Protein AF-A0A930XMQ3-F1 (afdb_monomer)

Radius of gyration: 16.72 Å; Cα contacts (8 Å, |Δi|>4): 74; chains: 1; bounding box: 52×34×35 Å

Foldseek 3Di:
DDPPPPPDCWLLNLLVLLLVLCPDDDDDDPSNVVSVVSNVVCLVPQLVVLCPIPVNVVCVVVVNSVVSVVSSDDPPDPWDFDQDPNGTDTPVRDPPDD

Solvent-accessible surface area (backbone atoms only — not comparable to full-atom values): 6079 Å² total; per-residue (Å²): 134,81,78,79,82,69,8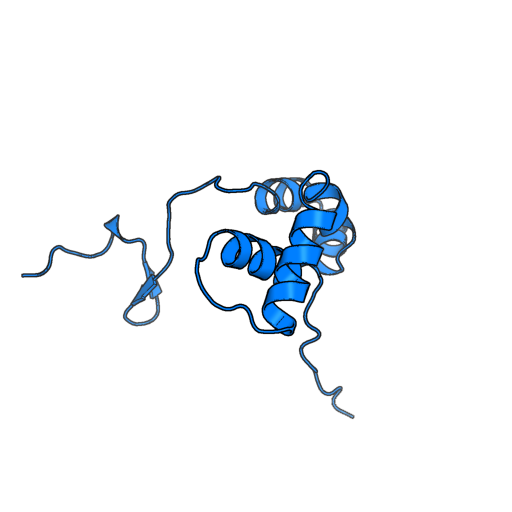4,70,85,47,68,59,59,41,35,53,51,7,56,57,54,66,75,58,86,81,90,72,51,74,68,56,47,52,23,28,53,52,21,64,77,33,60,95,44,34,43,67,52,41,48,68,29,73,67,30,39,52,34,41,77,71,71,42,55,64,55,45,49,57,71,46,51,77,86,80,66,92,79,56,79,40,81,53,98,90,40,77,39,45,71,88,72,54,74,80,87,125

Sequence (98 aa):
MGAAISPSLTLEDWLGAGAILSQLEGRLSPGTQAAVVTFYSYRDRLPSGLRQCSSGKELVERGFATDVELAAQLNASDAVARLIQGAFQSEKDTPPND

Structure (mmCIF, N/CA/C/O backbone):
data_AF-A0A930XMQ3-F1
#
_entry.id   AF-A0A930XMQ3-F1
#
loop_
_atom_site.group_PDB
_atom_site.id
_atom_site.type_symbol
_atom_site.label_atom_id
_atom_site.label_alt_id
_atom_site.label_comp_id
_atom_site.label_asym_id
_atom_site.label_entity_id
_atom_site.label_seq_id
_atom_site.pdbx_PDB_ins_code
_atom_site.Cartn_x
_atom_site.Cartn_y
_atom_site.Cartn_z
_atom_site.occupancy
_atom_site.B_iso_or_equiv
_atom_site.auth_seq_id
_atom_site.auth_comp_id
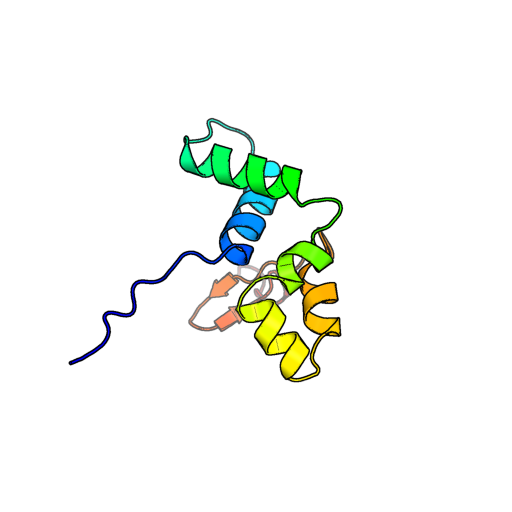_atom_site.auth_asym_id
_atom_site.auth_atom_id
_atom_site.pdbx_PDB_model_num
ATOM 1 N N . MET A 1 1 ? 29.299 -3.785 15.589 1.00 39.31 1 MET A N 1
ATOM 2 C CA . MET A 1 1 ? 28.612 -2.520 15.261 1.00 39.31 1 MET A CA 1
ATOM 3 C C . MET A 1 1 ? 27.267 -2.905 14.664 1.00 39.31 1 MET A C 1
ATOM 5 O O . MET A 1 1 ? 27.229 -3.328 13.519 1.00 39.31 1 MET A O 1
ATOM 9 N N . GLY A 1 2 ? 26.213 -2.961 15.484 1.00 43.75 2 GLY A N 1
ATOM 10 C CA . GLY A 1 2 ? 24.887 -3.376 15.022 1.00 43.75 2 GLY A CA 1
ATOM 11 C C . GLY A 1 2 ? 24.289 -2.253 14.191 1.00 43.75 2 GLY A C 1
ATOM 12 O O . GLY A 1 2 ? 24.147 -1.144 14.700 1.00 43.75 2 GLY A O 1
ATOM 13 N N . ALA A 1 3 ? 24.006 -2.507 12.915 1.00 40.50 3 ALA A N 1
ATOM 14 C CA . ALA A 1 3 ? 23.231 -1.568 12.123 1.00 40.50 3 ALA A CA 1
ATOM 15 C C . ALA A 1 3 ? 21.885 -1.382 12.832 1.00 40.50 3 ALA A C 1
ATOM 17 O O . ALA A 1 3 ? 21.154 -2.351 13.038 1.00 40.50 3 ALA A O 1
ATOM 18 N N . ALA A 1 4 ? 21.592 -0.156 13.263 1.00 42.31 4 ALA A N 1
ATOM 19 C CA . ALA A 1 4 ? 20.252 0.195 13.689 1.00 42.31 4 ALA A CA 1
ATOM 20 C C . ALA A 1 4 ? 19.339 -0.048 12.485 1.00 42.31 4 ALA A C 1
ATOM 22 O O . ALA A 1 4 ? 19.464 0.620 11.458 1.00 42.31 4 ALA A O 1
ATOM 23 N N . ILE A 1 5 ? 18.478 -1.057 12.593 1.00 44.78 5 ILE A N 1
ATOM 24 C CA . ILE A 1 5 ? 17.439 -1.332 11.610 1.00 44.78 5 ILE A CA 1
ATOM 25 C C . ILE A 1 5 ? 16.384 -0.248 11.829 1.00 44.78 5 ILE A C 1
ATOM 27 O O . ILE A 1 5 ? 15.420 -0.437 12.562 1.00 44.78 5 ILE A O 1
ATOM 31 N N . SER A 1 6 ? 16.620 0.943 11.289 1.00 39.72 6 SER A N 1
ATOM 32 C CA . SER A 1 6 ? 15.567 1.945 11.186 1.00 39.72 6 SER A CA 1
ATOM 33 C C . SER A 1 6 ? 14.559 1.398 10.178 1.00 39.72 6 SER A C 1
ATOM 35 O O . SER A 1 6 ? 14.961 1.182 9.030 1.00 39.72 6 SER A O 1
ATOM 37 N N . PRO A 1 7 ? 13.292 1.134 10.553 1.00 41.59 7 PRO A N 1
ATOM 38 C CA . PRO A 1 7 ? 12.281 0.765 9.576 1.00 41.59 7 PRO A CA 1
ATOM 39 C C . PRO A 1 7 ? 12.166 1.934 8.599 1.00 41.59 7 PRO A C 1
ATOM 41 O O . PRO A 1 7 ? 11.664 3.005 8.936 1.00 41.59 7 PRO A O 1
ATOM 44 N N . SER A 1 8 ? 12.731 1.770 7.407 1.00 52.84 8 SER A N 1
ATOM 45 C CA . SER A 1 8 ? 12.477 2.702 6.321 1.00 52.84 8 SER A CA 1
ATOM 46 C C . SER A 1 8 ? 11.093 2.355 5.821 1.00 52.84 8 SER A C 1
ATOM 48 O O . SER A 1 8 ? 10.892 1.244 5.342 1.00 52.84 8 SER A O 1
ATOM 50 N N . LEU A 1 9 ? 10.148 3.281 5.976 1.00 63.31 9 LEU A N 1
ATOM 51 C CA . LEU A 1 9 ? 8.870 3.183 5.286 1.00 63.31 9 LEU A CA 1
ATOM 52 C C . LEU A 1 9 ? 9.156 2.938 3.803 1.00 63.31 9 LEU A C 1
ATOM 54 O O . LEU A 1 9 ? 9.804 3.763 3.149 1.00 63.31 9 LEU A O 1
ATOM 58 N N . THR A 1 10 ? 8.727 1.794 3.289 1.00 85.56 10 THR A N 1
ATOM 59 C CA . THR A 1 10 ? 8.916 1.452 1.885 1.00 85.56 10 THR A CA 1
ATOM 60 C C . THR A 1 10 ? 7.816 2.116 1.057 1.00 85.56 10 THR A C 1
ATOM 62 O O . THR A 1 10 ? 6.732 2.444 1.546 1.00 85.56 10 THR A O 1
ATOM 65 N N . LEU A 1 11 ? 8.098 2.375 -0.223 1.00 89.25 11 LEU A N 1
ATOM 66 C CA . LEU A 1 11 ? 7.121 2.992 -1.126 1.00 89.25 11 LEU A CA 1
ATOM 67 C C . LEU A 1 11 ? 5.822 2.167 -1.197 1.00 89.25 11 LEU A C 1
ATOM 69 O O . LEU A 1 11 ? 4.747 2.748 -1.285 1.00 89.25 11 LEU A O 1
ATOM 73 N N . GLU A 1 12 ? 5.908 0.837 -1.118 1.00 93.38 12 GLU A N 1
ATOM 74 C CA . GLU A 1 12 ? 4.740 -0.055 -1.107 1.00 93.38 12 GLU A CA 1
ATOM 75 C C . GLU A 1 12 ? 3.821 0.182 0.102 1.00 93.38 12 GLU A C 1
ATOM 77 O O . GLU A 1 12 ? 2.614 0.308 -0.090 1.00 93.38 12 GLU A O 1
ATOM 82 N N . ASP A 1 13 ? 4.376 0.340 1.311 1.00 93.00 13 ASP A N 1
ATOM 83 C CA . ASP A 1 13 ? 3.607 0.586 2.532 1.00 93.00 13 ASP A CA 1
ATOM 84 C C . ASP A 1 13 ? 2.893 1.935 2.434 1.00 93.00 13 ASP A C 1
ATOM 86 O O . ASP A 1 13 ? 1.719 2.071 2.785 1.00 93.00 13 ASP A O 1
ATOM 90 N N . TRP A 1 14 ? 3.588 2.942 1.897 1.00 93.94 14 TRP A N 1
ATOM 91 C CA . TRP A 1 14 ? 3.026 4.275 1.696 1.00 93.94 14 TRP A CA 1
ATOM 92 C C . TRP A 1 14 ? 1.907 4.287 0.649 1.00 93.94 14 TRP A C 1
ATOM 94 O O . TRP A 1 14 ? 0.885 4.950 0.843 1.00 93.94 14 TRP A O 1
ATOM 104 N N . LEU A 1 15 ? 2.073 3.535 -0.444 1.00 95.44 15 LEU A N 1
ATOM 105 C CA . LEU A 1 15 ? 1.046 3.357 -1.472 1.00 95.44 15 LEU A CA 1
ATOM 106 C C . LEU A 1 15 ? -0.166 2.594 -0.928 1.00 95.44 15 LEU A C 1
ATOM 108 O O . LEU A 1 15 ? -1.295 3.014 -1.179 1.00 95.44 15 LEU A O 1
ATOM 112 N N . GLY A 1 16 ? 0.054 1.527 -0.156 1.00 95.00 16 GLY A N 1
ATOM 113 C CA . GLY A 1 16 ? -1.006 0.745 0.483 1.00 95.00 16 GLY A CA 1
ATOM 114 C C . GLY A 1 16 ? -1.808 1.574 1.487 1.00 95.00 16 GLY A C 1
ATOM 115 O O . GLY A 1 16 ? -3.039 1.603 1.433 1.00 95.00 16 GLY A O 1
ATOM 116 N N . ALA A 1 17 ? -1.123 2.341 2.337 1.00 95.19 17 ALA A N 1
ATOM 117 C CA . ALA A 1 17 ? -1.768 3.292 3.236 1.00 95.19 17 ALA A CA 1
ATOM 118 C C . ALA A 1 17 ? -2.569 4.349 2.458 1.00 95.19 17 ALA A C 1
ATOM 120 O O . ALA A 1 17 ? -3.725 4.611 2.786 1.00 95.19 17 ALA A O 1
ATOM 121 N N . GLY A 1 18 ? -1.991 4.926 1.400 1.00 96.56 18 GLY A N 1
ATOM 122 C CA . GLY A 1 18 ? -2.670 5.896 0.542 1.00 96.56 18 GLY A CA 1
ATOM 123 C C . GLY A 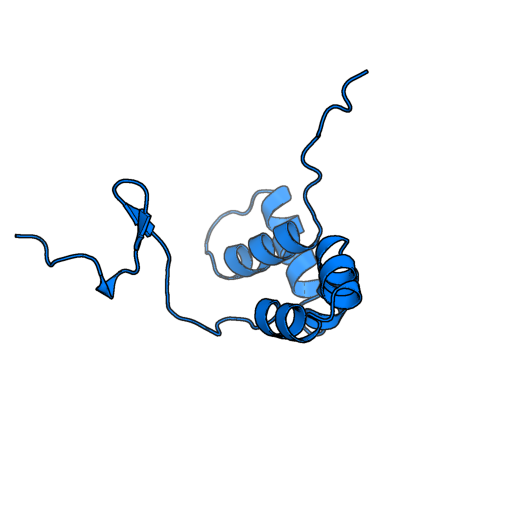1 18 ? -3.927 5.338 -0.130 1.00 96.56 18 GLY A C 1
ATOM 124 O O . GLY A 1 18 ? -4.936 6.040 -0.193 1.00 96.56 18 GLY A O 1
ATOM 125 N N . ALA A 1 19 ? -3.898 4.074 -0.563 1.00 97.25 1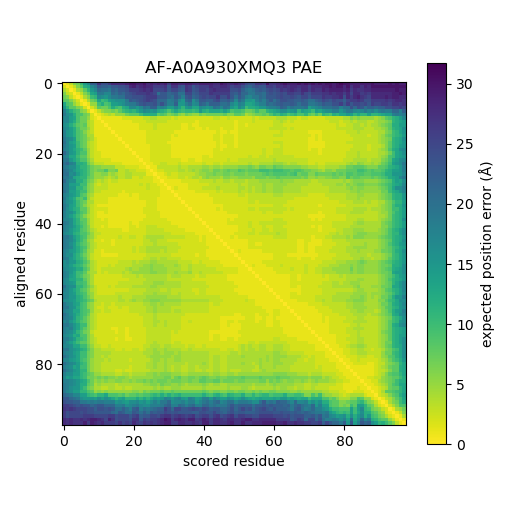9 ALA A N 1
ATOM 126 C CA . ALA A 1 19 ? -5.047 3.391 -1.151 1.00 97.25 19 ALA A CA 1
ATOM 127 C C . ALA A 1 19 ? -6.216 3.299 -0.159 1.00 97.25 19 ALA A C 1
ATOM 129 O O . ALA A 1 19 ? -7.325 3.713 -0.494 1.00 97.25 19 ALA A O 1
ATOM 130 N N . ILE A 1 20 ? -5.958 2.854 1.076 1.00 96.06 20 ILE A N 1
ATOM 131 C CA . ILE A 1 20 ? -6.977 2.760 2.135 1.00 96.06 20 ILE A CA 1
ATOM 132 C C . ILE A 1 20 ? -7.492 4.154 2.508 1.00 96.06 20 ILE A C 1
ATOM 134 O O . ILE A 1 20 ? -8.695 4.401 2.498 1.00 96.06 20 ILE A O 1
ATOM 138 N N . LEU A 1 21 ? -6.582 5.089 2.795 1.00 96.81 21 LEU A N 1
ATOM 139 C CA . LEU A 1 21 ? -6.924 6.444 3.241 1.00 96.81 21 LEU A CA 1
ATOM 140 C C . LEU A 1 21 ? -7.713 7.221 2.177 1.00 96.81 21 LEU A C 1
ATOM 142 O O . LEU A 1 21 ? -8.522 8.071 2.536 1.00 96.81 21 LEU A O 1
ATOM 146 N N . SER A 1 22 ? -7.531 6.913 0.887 1.00 96.31 22 SER A N 1
ATOM 147 C CA . SER A 1 22 ? -8.308 7.514 -0.208 1.00 96.31 22 SER A CA 1
ATOM 148 C C . SER A 1 22 ? -9.805 7.181 -0.172 1.00 96.31 22 SER A C 1
ATOM 150 O O . SER A 1 22 ? -10.584 7.875 -0.822 1.00 96.31 22 SER A O 1
ATOM 152 N N . GLN A 1 23 ? -10.192 6.132 0.562 1.00 95.75 23 GLN A N 1
ATOM 153 C CA . GLN A 1 23 ? -11.576 5.671 0.705 1.00 95.75 23 GLN A CA 1
ATOM 154 C C . GLN A 1 23 ? -12.232 6.140 2.012 1.00 95.75 23 GLN A C 1
ATOM 156 O O . GLN A 1 23 ? -13.418 5.898 2.216 1.00 95.75 23 GLN A O 1
ATOM 161 N N . LEU A 1 24 ? -11.479 6.778 2.914 1.00 94.25 24 LEU A N 1
ATOM 162 C CA . LEU A 1 24 ? -11.990 7.211 4.212 1.00 94.25 24 LEU A CA 1
ATOM 163 C C . LEU A 1 24 ? -12.426 8.677 4.177 1.00 94.25 24 LEU A C 1
ATOM 165 O O . LEU A 1 24 ? -11.758 9.537 3.604 1.00 94.25 24 LEU A O 1
ATOM 169 N N . GLU A 1 25 ? -13.528 8.971 4.859 1.00 91.81 25 GLU A N 1
ATOM 170 C CA . GLU A 1 25 ? -14.013 10.334 5.058 1.00 91.81 25 GLU A CA 1
ATOM 171 C C . GLU A 1 25 ? -13.396 10.968 6.316 1.00 91.81 25 GLU A C 1
ATOM 173 O O . GLU A 1 25 ? -13.105 10.290 7.303 1.00 91.81 25 GLU A O 1
ATOM 178 N N . GLY A 1 26 ? -13.220 12.293 6.305 1.00 92.12 26 GLY A N 1
ATOM 179 C CA . GLY A 1 26 ? -12.775 13.060 7.471 1.00 92.12 26 GLY A CA 1
ATOM 180 C C . GLY A 1 26 ? -11.611 14.010 7.195 1.00 92.12 26 GLY A C 1
ATOM 181 O O . GLY A 1 26 ? -11.258 14.304 6.054 1.00 92.12 26 GLY A O 1
ATOM 182 N N . ARG A 1 27 ? -11.020 14.544 8.271 1.00 92.12 27 ARG A N 1
ATOM 183 C CA . ARG A 1 27 ? -9.860 15.443 8.180 1.00 92.12 27 ARG A CA 1
ATOM 184 C C . ARG A 1 27 ? -8.575 14.634 8.068 1.00 92.12 27 ARG A C 1
ATOM 186 O O . ARG A 1 27 ? -8.241 13.876 8.973 1.00 92.12 27 ARG A O 1
ATOM 193 N N . LEU A 1 28 ? -7.830 14.858 6.991 1.00 91.62 28 LEU A N 1
ATOM 194 C CA . LEU A 1 28 ? -6.532 14.229 6.773 1.00 91.62 28 LEU A CA 1
ATOM 195 C C . LEU A 1 28 ? -5.425 15.065 7.421 1.00 91.62 28 LEU A C 1
ATOM 197 O O . LEU A 1 28 ? -5.356 16.281 7.242 1.00 91.62 28 LEU A O 1
ATOM 201 N N . SER A 1 29 ? -4.536 14.403 8.159 1.00 94.88 29 SER A N 1
ATOM 202 C CA . SER A 1 29 ? -3.262 15.006 8.559 1.00 94.88 29 SER A CA 1
ATOM 203 C C . SER A 1 29 ? -2.359 15.217 7.329 1.00 94.88 29 SER A C 1
ATOM 205 O O . SER A 1 29 ? -2.562 14.549 6.309 1.00 94.88 29 SER A O 1
ATOM 207 N N . PRO A 1 30 ? -1.316 16.063 7.400 1.00 92.75 30 PRO A N 1
ATOM 208 C CA . PRO A 1 30 ? -0.387 16.243 6.281 1.00 92.75 30 PRO A CA 1
ATOM 209 C C . PRO A 1 30 ? 0.244 14.933 5.779 1.00 92.75 30 PRO A C 1
ATOM 211 O O . PRO A 1 30 ? 0.356 14.727 4.573 1.00 92.75 30 PRO A O 1
ATOM 214 N N . GLY A 1 31 ? 0.601 14.015 6.687 1.00 89.88 31 GLY A N 1
ATOM 215 C CA . GLY A 1 31 ? 1.157 12.705 6.322 1.00 89.88 31 GLY A CA 1
ATOM 216 C C . GLY A 1 31 ? 0.146 11.824 5.586 1.00 89.88 31 GLY A C 1
ATOM 217 O O . GLY A 1 31 ? 0.463 11.231 4.559 1.00 89.88 31 GLY A O 1
ATOM 218 N N . THR A 1 32 ? -1.102 11.813 6.057 1.00 93.44 32 THR A N 1
ATOM 219 C CA . THR A 1 32 ? -2.214 11.121 5.395 1.00 93.44 32 THR A CA 1
ATOM 220 C C . THR A 1 32 ? -2.460 11.666 3.989 1.00 93.44 32 THR A C 1
ATOM 222 O O . THR A 1 32 ? -2.596 10.897 3.040 1.00 93.44 32 THR A O 1
ATOM 225 N N . GLN A 1 33 ? -2.478 12.993 3.836 1.00 96.06 33 GLN A N 1
ATOM 226 C CA . GLN A 1 33 ? -2.668 13.634 2.537 1.00 96.06 33 GLN A CA 1
ATOM 227 C C . GLN A 1 33 ? -1.528 13.291 1.569 1.00 96.06 33 GLN A C 1
ATOM 229 O O . GLN A 1 33 ? -1.787 12.995 0.403 1.00 96.06 33 GLN A O 1
ATOM 234 N N . ALA A 1 34 ? -0.282 13.274 2.047 1.00 95.50 34 ALA A N 1
ATOM 235 C CA . ALA A 1 34 ? 0.864 12.865 1.243 1.00 95.50 34 ALA A CA 1
ATOM 236 C C . ALA A 1 34 ? 0.754 11.402 0.775 1.00 95.50 34 ALA A C 1
ATOM 238 O O . ALA A 1 34 ? 1.029 11.126 -0.390 1.00 95.50 34 ALA A O 1
ATOM 239 N N . ALA A 1 35 ? 0.300 10.477 1.626 1.00 95.38 35 ALA A N 1
ATOM 240 C CA . ALA A 1 35 ? 0.046 9.089 1.225 1.00 95.38 35 ALA A CA 1
ATOM 241 C C . ALA A 1 35 ? -1.019 8.989 0.122 1.00 95.38 35 ALA A C 1
ATOM 243 O O . ALA A 1 35 ? -0.791 8.342 -0.900 1.00 95.38 35 ALA A O 1
ATOM 244 N N . VAL A 1 36 ? -2.144 9.694 0.278 1.00 97.62 36 VAL A N 1
ATOM 245 C CA . VAL A 1 36 ? -3.232 9.719 -0.718 1.00 97.62 36 VAL A CA 1
ATOM 246 C C . VAL A 1 36 ? -2.759 10.279 -2.065 1.00 97.62 36 VAL A C 1
ATOM 248 O O . VAL A 1 36 ? -3.022 9.683 -3.109 1.00 97.62 36 VAL A O 1
ATOM 251 N N . VAL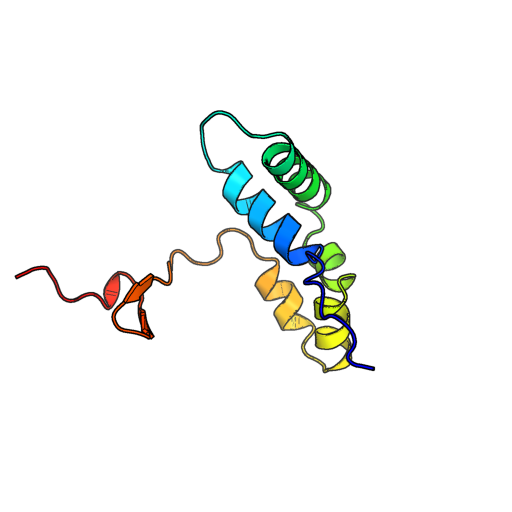 A 1 37 ? -2.027 11.398 -2.064 1.00 97.56 37 VAL A N 1
ATOM 252 C CA . VAL A 1 37 ? -1.491 12.004 -3.298 1.00 97.56 37 VAL A CA 1
ATOM 253 C C . VAL A 1 37 ? -0.487 11.076 -3.983 1.00 97.56 37 VAL A C 1
ATOM 255 O O . VAL A 1 37 ? -0.531 10.916 -5.208 1.00 97.56 37 VAL A O 1
ATOM 258 N N . THR A 1 38 ? 0.395 10.432 -3.214 1.00 96.19 38 THR A N 1
ATOM 259 C CA . THR A 1 38 ? 1.345 9.458 -3.762 1.00 96.19 38 THR A CA 1
ATOM 260 C C . THR A 1 38 ? 0.610 8.271 -4.378 1.00 96.19 38 THR A C 1
ATOM 262 O O . THR A 1 38 ? 0.907 7.918 -5.517 1.00 96.19 38 THR A O 1
ATOM 265 N N . PHE A 1 39 ? -0.397 7.711 -3.700 1.00 97.62 39 PHE A N 1
ATOM 266 C CA . PHE A 1 39 ? -1.231 6.646 -4.260 1.00 97.62 39 PHE A CA 1
ATOM 267 C C . PHE A 1 39 ? -1.878 7.057 -5.588 1.00 97.62 39 PHE A C 1
ATOM 269 O O . PHE A 1 39 ? -1.696 6.367 -6.592 1.00 97.62 39 PHE A O 1
ATOM 276 N N . TYR A 1 40 ? -2.547 8.213 -5.645 1.00 98.06 40 TYR A N 1
ATOM 277 C CA . TYR A 1 40 ? -3.169 8.680 -6.889 1.00 98.06 40 TYR A CA 1
ATOM 278 C C . TYR A 1 40 ? -2.158 8.895 -8.024 1.00 98.06 40 TYR A C 1
ATOM 280 O O . TYR A 1 40 ? -2.469 8.603 -9.174 1.00 98.06 40 TYR A O 1
ATOM 288 N N . SER A 1 41 ? -0.927 9.311 -7.712 1.00 97.44 41 SER A N 1
ATOM 289 C CA . SER A 1 41 ? 0.153 9.487 -8.701 1.00 97.44 41 SER A CA 1
ATOM 290 C C . SER A 1 41 ? 0.700 8.169 -9.277 1.00 97.44 41 SER A C 1
ATOM 292 O O . SER A 1 41 ? 1.432 8.172 -10.278 1.00 97.44 41 SER A O 1
ATOM 294 N N . TYR A 1 42 ? 0.391 7.040 -8.636 1.00 96.94 42 TYR A N 1
ATOM 295 C CA . TYR A 1 42 ? 0.803 5.697 -9.049 1.00 96.94 42 TYR A CA 1
ATOM 296 C C . TYR A 1 42 ? -0.361 4.795 -9.458 1.00 96.94 42 TYR A C 1
ATOM 298 O O . TYR A 1 42 ? -0.089 3.771 -10.073 1.00 96.94 42 TYR A O 1
ATOM 306 N N . ARG A 1 43 ? -1.618 5.159 -9.171 1.00 96.81 43 ARG A N 1
ATOM 307 C CA . ARG A 1 43 ? -2.811 4.308 -9.330 1.00 96.81 43 ARG A CA 1
ATOM 308 C C . ARG A 1 43 ? -2.864 3.557 -10.663 1.00 96.81 43 ARG A C 1
ATOM 310 O O . ARG A 1 43 ? -2.995 2.338 -10.664 1.00 96.81 43 ARG A O 1
ATOM 317 N N . ASP A 1 44 ? -2.680 4.259 -11.777 1.00 96.94 44 ASP A N 1
ATOM 318 C CA . ASP A 1 44 ? -2.792 3.673 -13.125 1.00 96.94 44 ASP A CA 1
ATOM 319 C C . ASP A 1 44 ? -1.564 2.846 -13.543 1.00 96.94 44 ASP A C 1
ATOM 321 O O . ASP A 1 44 ? -1.527 2.242 -14.612 1.00 96.94 44 ASP A O 1
ATOM 325 N N . ARG A 1 45 ? -0.528 2.828 -12.704 1.00 96.06 45 ARG A N 1
ATOM 326 C CA . ARG A 1 45 ? 0.758 2.172 -12.953 1.00 96.06 45 ARG A CA 1
ATOM 327 C C . ARG A 1 45 ? 1.272 1.417 -11.727 1.00 96.06 45 ARG A C 1
ATOM 329 O O . ARG A 1 45 ? 2.481 1.197 -11.617 1.00 96.06 45 ARG A O 1
ATOM 336 N N . LEU A 1 46 ? 0.373 1.014 -10.824 1.00 96.25 46 LEU A N 1
ATOM 337 C CA . LEU A 1 46 ? 0.710 0.369 -9.551 1.00 96.25 46 LEU A CA 1
ATOM 338 C C . LEU A 1 46 ? 1.656 -0.823 -9.717 1.00 96.25 46 LEU A C 1
ATOM 340 O O . LEU A 1 46 ? 2.686 -0.814 -9.041 1.00 96.25 46 LEU A O 1
ATOM 344 N N . PRO A 1 47 ? 1.426 -1.772 -10.650 1.00 95.94 47 PRO A N 1
ATOM 345 C CA . PRO A 1 47 ? 2.348 -2.891 -10.811 1.00 95.94 47 PRO A CA 1
ATOM 346 C C . PRO A 1 47 ? 3.768 -2.436 -11.152 1.00 95.94 47 PRO A C 1
ATOM 348 O O . PRO A 1 47 ? 4.742 -2.884 -10.554 1.00 95.94 47 PRO A O 1
ATOM 351 N N . SER A 1 48 ? 3.902 -1.468 -12.063 1.00 94.69 48 SER A N 1
ATOM 352 C CA . SER A 1 48 ? 5.209 -0.928 -12.453 1.00 94.69 48 SER A CA 1
ATOM 353 C C . SER A 1 48 ? 5.898 -0.146 -11.328 1.00 94.69 48 SER A C 1
ATOM 355 O O . SER A 1 48 ? 7.127 -0.143 -11.254 1.00 94.69 48 SER A O 1
ATOM 357 N N . GLY A 1 49 ? 5.122 0.506 -10.455 1.00 94.06 49 GLY A N 1
ATOM 358 C CA . GLY A 1 49 ? 5.628 1.201 -9.274 1.00 94.06 49 GLY A CA 1
ATOM 359 C C . GLY A 1 49 ? 6.131 0.221 -8.220 1.00 94.06 49 GLY A C 1
ATOM 360 O O . GLY A 1 49 ? 7.264 0.342 -7.761 1.00 94.06 49 GLY A O 1
ATOM 361 N N . LEU A 1 50 ? 5.333 -0.803 -7.908 1.00 95.25 50 LEU A N 1
ATOM 362 C CA . LEU A 1 50 ? 5.697 -1.843 -6.947 1.00 95.25 50 LEU A CA 1
ATOM 363 C C . LEU A 1 50 ?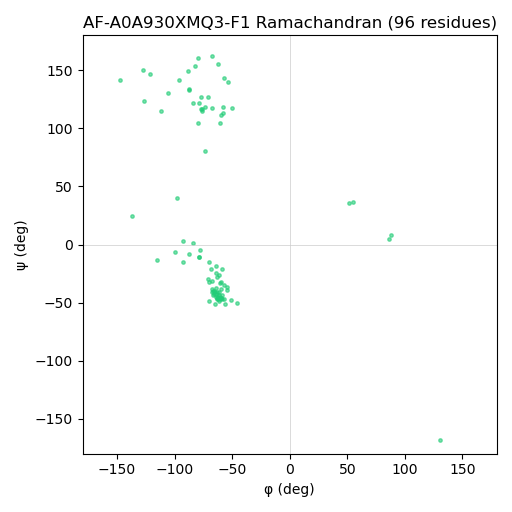 6.901 -2.666 -7.418 1.00 95.25 50 LEU A C 1
ATOM 365 O O . LEU A 1 50 ? 7.791 -2.942 -6.621 1.00 95.25 50 LEU A O 1
ATOM 369 N N . ARG A 1 51 ? 7.021 -2.951 -8.723 1.00 94.94 51 ARG A N 1
ATOM 370 C CA . ARG A 1 51 ? 8.220 -3.584 -9.314 1.00 94.94 51 ARG A CA 1
ATOM 371 C C . ARG A 1 51 ? 9.511 -2.788 -9.096 1.00 94.94 51 ARG A C 1
ATOM 373 O O . ARG A 1 51 ? 10.592 -3.354 -9.218 1.00 94.94 51 ARG A O 1
ATOM 380 N N . GLN A 1 52 ? 9.425 -1.486 -8.816 1.00 92.19 52 GLN A N 1
ATOM 381 C CA . GLN A 1 52 ? 10.592 -0.635 -8.574 1.00 92.19 52 GLN A CA 1
ATOM 382 C C . GLN A 1 52 ? 10.964 -0.522 -7.088 1.00 92.19 52 GLN A C 1
ATOM 384 O O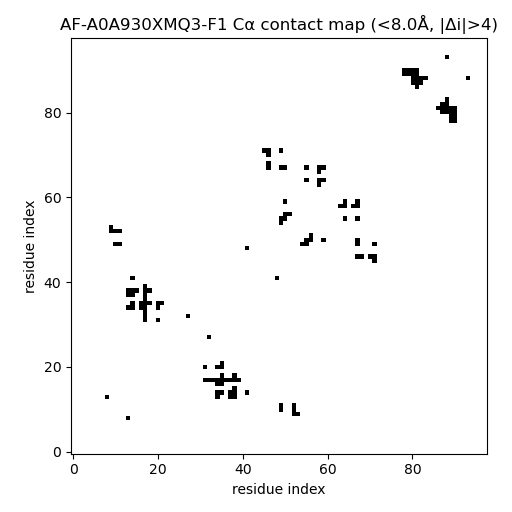 . GLN A 1 52 ? 12.093 -0.110 -6.792 1.00 92.19 52 GLN A O 1
ATOM 389 N N . CYS A 1 53 ? 10.067 -0.919 -6.178 1.00 91.56 53 CYS A N 1
ATOM 390 C CA . CYS A 1 53 ? 10.351 -1.063 -4.750 1.00 91.56 53 CYS A CA 1
ATOM 391 C C . CYS A 1 53 ? 11.430 -2.130 -4.512 1.00 91.56 53 CYS A C 1
ATOM 393 O O . CYS A 1 53 ? 11.606 -3.042 -5.318 1.00 91.56 53 CYS A O 1
ATOM 395 N N . SER A 1 54 ? 12.152 -2.033 -3.393 1.00 89.75 54 SER A N 1
ATOM 396 C CA . SER A 1 54 ? 13.180 -3.016 -3.014 1.00 89.75 54 SER A CA 1
ATOM 397 C C . SER A 1 54 ? 12.619 -4.438 -2.920 1.00 89.75 54 SER A C 1
ATOM 399 O O . SER A 1 54 ? 13.182 -5.356 -3.503 1.00 89.75 54 SER A O 1
ATOM 401 N N . SER A 1 55 ? 11.475 -4.593 -2.259 1.00 88.00 55 SER A N 1
ATOM 402 C CA . SER A 1 55 ? 10.691 -5.830 -2.141 1.00 88.00 55 SER A CA 1
ATOM 403 C C . SER A 1 55 ? 10.222 -6.378 -3.494 1.00 88.00 55 SER A C 1
ATOM 405 O O . SER A 1 55 ? 10.375 -7.562 -3.779 1.00 88.00 55 SER A O 1
ATOM 407 N N . GLY A 1 56 ? 9.689 -5.516 -4.365 1.00 92.50 56 GLY A N 1
ATOM 408 C CA . GLY A 1 56 ? 9.236 -5.907 -5.697 1.00 92.50 56 GLY A CA 1
ATOM 409 C C . GLY A 1 56 ? 10.385 -6.366 -6.590 1.00 92.50 56 GLY A C 1
ATOM 410 O O . GLY A 1 56 ? 10.241 -7.360 -7.299 1.00 92.50 56 GLY A O 1
ATOM 411 N N . LYS A 1 57 ? 11.543 -5.697 -6.521 1.00 94.44 57 LYS A N 1
ATOM 412 C CA . LYS A 1 57 ? 12.767 -6.140 -7.206 1.00 94.44 57 LYS A CA 1
ATOM 413 C C . LYS A 1 57 ? 13.228 -7.499 -6.690 1.00 94.44 57 LYS A C 1
ATOM 415 O O . LYS A 1 57 ? 13.467 -8.382 -7.506 1.00 94.44 57 LYS A O 1
ATOM 420 N N . GLU A 1 58 ? 13.264 -7.690 -5.370 1.00 93.75 58 GLU A N 1
ATOM 421 C CA . GLU A 1 58 ? 13.635 -8.971 -4.757 1.00 93.75 58 GLU A CA 1
ATOM 422 C C . GLU A 1 58 ? 12.704 -10.109 -5.212 1.00 93.75 58 GLU A C 1
ATOM 424 O O . GLU A 1 58 ? 13.172 -11.170 -5.625 1.00 93.75 58 GLU A O 1
ATOM 429 N N . LEU A 1 59 ? 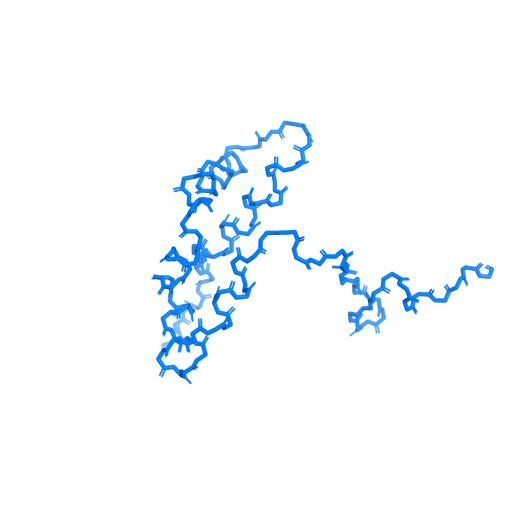11.382 -9.892 -5.199 1.00 94.19 59 LEU A N 1
ATOM 430 C CA . LEU A 1 59 ? 10.413 -10.887 -5.668 1.00 94.19 59 LEU A CA 1
ATOM 431 C C . LEU A 1 59 ? 10.611 -11.222 -7.149 1.00 94.19 59 LEU A C 1
ATOM 433 O O . LEU A 1 59 ? 10.603 -12.397 -7.515 1.00 94.19 59 LEU A O 1
ATOM 437 N N . VAL A 1 60 ? 10.829 -10.215 -8.000 1.00 95.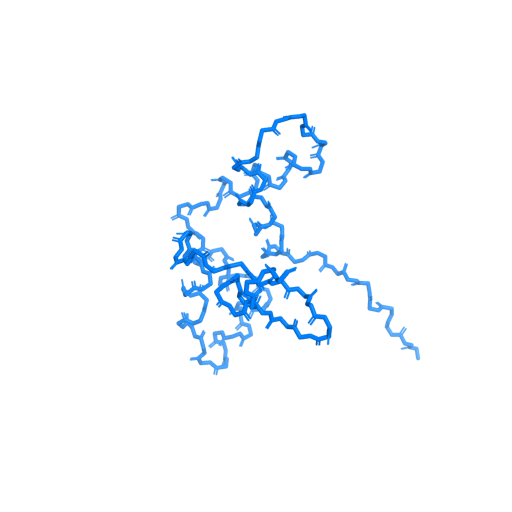56 60 VAL A N 1
ATOM 438 C CA . VAL A 1 60 ? 11.083 -10.424 -9.433 1.00 95.56 60 VAL A CA 1
ATOM 439 C C . VAL A 1 60 ? 12.380 -11.202 -9.660 1.00 95.56 60 VAL A C 1
ATOM 441 O O . VAL A 1 60 ? 12.371 -12.161 -10.431 1.00 95.56 60 VAL A O 1
ATOM 444 N N . GLU A 1 61 ? 13.465 -10.848 -8.969 1.00 96.75 61 GLU A N 1
ATOM 445 C CA . GLU A 1 61 ? 14.749 -11.563 -9.031 1.00 96.75 61 GLU A CA 1
ATOM 446 C C . GLU A 1 61 ? 14.616 -13.027 -8.592 1.00 96.75 61 GLU A C 1
ATOM 448 O O . GLU A 1 61 ? 15.280 -13.909 -9.138 1.00 96.75 61 GLU A O 1
ATOM 453 N N . ARG A 1 62 ? 13.707 -13.305 -7.655 1.00 96.56 62 ARG A N 1
ATOM 454 C CA . ARG A 1 62 ? 13.399 -14.654 -7.164 1.00 96.56 62 ARG A CA 1
ATOM 455 C C . ARG A 1 62 ? 12.386 -15.422 -8.026 1.00 96.56 62 ARG A C 1
ATOM 457 O O . ARG A 1 62 ? 12.059 -16.556 -7.686 1.00 96.56 62 ARG A O 1
ATOM 464 N N . GLY A 1 63 ? 11.903 -14.843 -9.128 1.00 97.38 63 GLY A N 1
ATOM 465 C CA . GLY A 1 63 ? 10.960 -15.484 -10.054 1.00 97.38 63 GLY A CA 1
ATOM 466 C C . GLY A 1 63 ? 9.475 -15.308 -9.706 1.00 97.38 63 GLY A C 1
ATOM 467 O O . GLY A 1 63 ? 8.626 -15.887 -10.377 1.00 97.38 63 GLY A O 1
ATOM 468 N N . PHE A 1 64 ? 9.141 -14.475 -8.717 1.00 96.62 64 PHE A N 1
ATOM 469 C CA . PHE A 1 64 ? 7.777 -14.208 -8.235 1.00 96.62 64 PHE A CA 1
ATOM 470 C C . PHE A 1 64 ? 7.183 -12.921 -8.829 1.00 96.62 64 PHE A C 1
ATOM 472 O O . PHE A 1 64 ? 6.510 -12.136 -8.165 1.00 96.62 64 PHE A O 1
ATOM 479 N N . ALA A 1 65 ? 7.431 -12.671 -10.116 1.00 95.31 65 ALA A N 1
ATOM 480 C CA . ALA A 1 65 ? 6.945 -11.471 -10.799 1.00 95.31 65 ALA A CA 1
ATOM 481 C C . ALA A 1 65 ? 5.409 -11.357 -10.831 1.00 95.31 65 ALA A C 1
ATOM 483 O O . ALA A 1 65 ? 4.894 -10.245 -10.950 1.00 95.31 65 ALA A O 1
ATOM 484 N N . THR A 1 66 ? 4.693 -12.481 -10.761 1.00 96.81 66 THR A N 1
ATOM 485 C CA . THR A 1 66 ? 3.225 -12.552 -10.685 1.00 96.81 66 THR A CA 1
ATOM 486 C C . THR A 1 66 ? 2.683 -12.086 -9.343 1.00 96.81 66 THR A C 1
ATOM 488 O O . THR A 1 66 ? 1.594 -11.525 -9.297 1.00 96.81 66 THR A O 1
ATOM 491 N N . ASP A 1 67 ? 3.445 -12.258 -8.264 1.00 95.50 67 ASP A N 1
ATOM 492 C CA . ASP A 1 67 ? 3.008 -11.892 -6.916 1.00 95.50 67 ASP A CA 1
ATOM 493 C C . ASP A 1 67 ? 2.948 -10.368 -6.774 1.00 95.50 67 ASP A C 1
ATOM 495 O O . ASP A 1 67 ? 2.051 -9.835 -6.128 1.00 95.50 67 ASP A O 1
ATOM 499 N N . VAL A 1 68 ? 3.837 -9.650 -7.470 1.00 95.31 68 VAL A N 1
ATOM 500 C CA . VAL A 1 68 ? 3.800 -8.182 -7.558 1.00 95.31 68 VAL A CA 1
ATOM 501 C C . VAL A 1 68 ? 2.570 -7.696 -8.333 1.00 95.31 68 VAL A C 1
ATOM 503 O O . VAL A 1 68 ? 1.963 -6.698 -7.955 1.00 95.31 68 VAL A O 1
ATOM 506 N N . GLU A 1 69 ? 2.173 -8.403 -9.397 1.00 95.94 69 GLU A N 1
ATOM 507 C CA . GLU A 1 69 ? 0.942 -8.088 -10.140 1.00 95.94 69 GLU A CA 1
ATOM 508 C C . GLU A 1 69 ? -0.303 -8.354 -9.292 1.00 95.94 69 GLU A C 1
ATOM 510 O O . GLU A 1 69 ? -1.229 -7.548 -9.290 1.00 95.94 69 GLU A O 1
ATOM 515 N N . LEU A 1 70 ? -0.312 -9.460 -8.541 1.00 95.62 70 LEU A N 1
ATOM 516 C CA . LEU A 1 70 ? -1.393 -9.800 -7.621 1.00 95.62 70 LEU A CA 1
ATOM 517 C C . LEU A 1 70 ? -1.520 -8.757 -6.501 1.00 95.62 70 LEU A C 1
ATOM 519 O O . LEU A 1 70 ? -2.617 -8.266 -6.249 1.00 95.62 70 LEU A O 1
ATOM 523 N N . ALA A 1 71 ? -0.405 -8.367 -5.878 1.00 94.25 71 ALA A N 1
ATOM 524 C CA . ALA A 1 71 ? -0.373 -7.361 -4.816 1.00 94.25 71 ALA A CA 1
ATOM 525 C C . ALA A 1 71 ? -0.797 -5.958 -5.290 1.00 94.25 71 ALA A C 1
ATOM 527 O O . ALA A 1 71 ? -1.257 -5.147 -4.490 1.00 94.25 71 ALA A O 1
ATOM 528 N N . ALA A 1 72 ? -0.661 -5.663 -6.586 1.00 96.38 72 ALA A N 1
ATOM 529 C CA . ALA A 1 72 ? -1.078 -4.393 -7.172 1.00 96.38 72 ALA A CA 1
ATOM 530 C C . ALA A 1 72 ? -2.594 -4.289 -7.422 1.00 96.38 72 ALA A C 1
ATOM 532 O O . ALA A 1 72 ? -3.075 -3.205 -7.765 1.00 96.38 72 ALA A O 1
ATOM 533 N N . GLN A 1 73 ? -3.349 -5.388 -7.301 1.00 97.31 73 GLN A N 1
ATOM 534 C CA . GLN A 1 73 ? -4.784 -5.379 -7.573 1.00 97.31 73 GLN A CA 1
ATOM 535 C C . GLN A 1 73 ? -5.541 -4.613 -6.486 1.00 97.31 73 GLN A C 1
ATOM 537 O O . GLN A 1 73 ? -5.447 -4.906 -5.296 1.00 97.31 73 GLN A O 1
ATOM 542 N N . LEU A 1 74 ? -6.343 -3.640 -6.910 1.00 96.94 74 LEU A N 1
ATOM 543 C CA . LEU A 1 74 ? -7.206 -2.878 -6.015 1.00 96.94 74 LEU A CA 1
ATOM 544 C C . LEU A 1 74 ? -8.546 -3.590 -5.853 1.00 96.94 74 LEU A C 1
ATOM 546 O O . LEU A 1 74 ? -9.159 -3.971 -6.847 1.00 96.94 74 LEU A O 1
ATOM 550 N N . ASN A 1 75 ? -9.017 -3.705 -4.609 1.00 95.12 75 ASN A N 1
ATOM 551 C CA . ASN A 1 75 ? -10.322 -4.283 -4.269 1.00 95.12 75 ASN A CA 1
ATOM 552 C C . ASN A 1 75 ? -10.535 -5.706 -4.832 1.00 95.12 75 ASN A C 1
ATOM 554 O O . ASN A 1 75 ? -11.634 -6.053 -5.250 1.00 95.12 75 ASN A O 1
ATOM 558 N N . ALA A 1 76 ? -9.482 -6.530 -4.872 1.00 95.69 76 ALA A N 1
ATOM 559 C CA . ALA A 1 76 ? -9.550 -7.903 -5.388 1.00 95.69 76 ALA A CA 1
ATOM 560 C C . ALA A 1 76 ? -10.155 -8.920 -4.399 1.00 95.69 76 ALA A C 1
ATOM 562 O O . ALA A 1 76 ? -10.410 -10.064 -4.768 1.00 95.69 76 ALA A O 1
ATOM 563 N N . SER A 1 77 ? -10.346 -8.525 -3.138 1.00 92.56 77 SER A N 1
ATOM 564 C CA . SER A 1 77 ? -10.864 -9.374 -2.068 1.00 92.56 77 SER A CA 1
ATOM 565 C C . SER A 1 77 ? -11.678 -8.550 -1.076 1.00 92.56 77 SER A C 1
ATOM 567 O O . SER A 1 77 ? -11.268 -7.450 -0.711 1.00 92.56 77 SER A O 1
ATOM 569 N N . ASP A 1 78 ? -12.774 -9.134 -0.594 1.00 91.56 78 ASP A N 1
ATOM 570 C CA . ASP A 1 78 ? -13.595 -8.595 0.498 1.00 91.56 78 ASP A CA 1
ATOM 571 C C . ASP A 1 78 ? -13.162 -9.141 1.876 1.00 91.56 78 ASP A C 1
ATOM 573 O O . ASP A 1 78 ? -13.799 -8.876 2.896 1.00 91.56 78 ASP A O 1
ATOM 577 N N . ALA A 1 79 ? -12.102 -9.958 1.934 1.00 91.38 79 ALA A N 1
ATOM 578 C CA . ALA A 1 79 ? -11.636 -10.560 3.179 1.00 91.38 79 ALA A CA 1
ATOM 579 C C . ALA A 1 79 ? -10.856 -9.552 4.038 1.00 91.38 79 ALA A C 1
ATOM 581 O O . ALA A 1 79 ? -9.849 -8.995 3.604 1.00 91.38 79 ALA A O 1
ATOM 582 N N . VAL A 1 80 ? -11.267 -9.398 5.300 1.00 91.06 80 VAL A N 1
ATOM 583 C CA . VAL A 1 80 ? -10.555 -8.598 6.306 1.00 91.06 80 VAL A CA 1
ATOM 584 C C . VAL A 1 80 ? -9.990 -9.524 7.379 1.00 91.06 80 VAL A C 1
ATOM 586 O O . VAL A 1 80 ? -10.737 -10.165 8.118 1.00 91.06 80 VAL A O 1
ATOM 589 N N . ALA A 1 81 ? -8.662 -9.594 7.471 1.00 91.81 81 ALA A N 1
ATOM 590 C CA . ALA A 1 81 ? -7.974 -10.399 8.474 1.00 91.81 81 ALA A CA 1
ATOM 591 C C . ALA A 1 81 ? -8.030 -9.717 9.850 1.00 91.81 81 ALA A C 1
ATOM 593 O O . ALA A 1 81 ? -7.468 -8.637 10.048 1.00 91.81 81 ALA A O 1
ATOM 594 N N . ARG A 1 82 ? -8.680 -10.360 10.824 1.00 94.19 82 ARG A N 1
ATOM 595 C CA . ARG A 1 82 ? -8.766 -9.881 12.212 1.00 94.19 82 ARG A CA 1
ATOM 596 C C . ARG A 1 82 ? -7.856 -10.711 13.105 1.00 94.19 82 ARG A C 1
ATOM 598 O O . ARG A 1 82 ? -7.930 -11.934 13.087 1.00 94.19 82 ARG A O 1
ATOM 605 N N . LEU A 1 83 ? -7.023 -10.056 13.910 1.00 94.06 83 LEU A N 1
ATOM 606 C CA . LEU A 1 83 ? -6.198 -10.742 14.903 1.00 94.06 83 LEU A CA 1
ATOM 607 C C . LEU A 1 83 ? -7.048 -11.072 16.139 1.00 94.06 83 LEU A C 1
ATOM 609 O O . LEU A 1 83 ? -7.349 -10.189 16.942 1.00 94.06 83 LEU A O 1
ATOM 613 N N . ILE A 1 84 ? -7.432 -12.340 16.286 1.00 93.69 84 ILE A N 1
ATOM 614 C CA . ILE A 1 84 ? -8.259 -12.847 17.387 1.00 93.69 84 ILE A CA 1
ATOM 615 C C . ILE A 1 84 ? -7.522 -14.022 18.023 1.00 93.69 84 ILE A C 1
ATOM 617 O O . ILE A 1 84 ? -7.155 -14.980 17.344 1.00 93.69 84 ILE A O 1
ATOM 621 N N . GLN A 1 85 ? -7.278 -13.933 19.333 1.00 92.62 85 GLN A N 1
ATOM 622 C CA . GLN A 1 85 ? -6.628 -14.995 20.115 1.00 92.62 85 GLN A CA 1
ATOM 623 C C . GLN A 1 85 ? -5.293 -15.491 19.512 1.00 92.62 85 GLN A C 1
ATOM 625 O O . GLN A 1 85 ? -4.958 -16.667 19.603 1.00 92.62 85 GLN A O 1
ATOM 630 N N . GLY A 1 86 ? -4.514 -14.591 18.904 1.00 95.19 86 GLY A N 1
ATOM 631 C CA . GLY A 1 86 ? -3.186 -14.905 18.360 1.00 95.19 86 GLY A CA 1
ATOM 632 C C . GLY A 1 86 ? -3.167 -15.461 16.933 1.00 95.19 86 GLY A C 1
ATOM 633 O O . GLY A 1 86 ? -2.088 -15.783 16.444 1.00 95.19 86 GLY A O 1
ATOM 634 N N . ALA A 1 87 ? -4.309 -15.532 16.245 1.00 94.56 87 ALA A N 1
ATOM 635 C CA . ALA A 1 87 ? -4.388 -15.921 14.837 1.00 94.56 87 ALA A CA 1
ATOM 636 C C . ALA A 1 87 ? -5.168 -14.888 14.010 1.00 94.56 87 ALA A C 1
ATOM 638 O O . ALA A 1 87 ? -6.078 -14.231 14.520 1.00 94.56 87 ALA A O 1
ATOM 639 N N . PHE A 1 88 ? -4.819 -14.754 12.728 1.00 93.12 88 PHE A N 1
ATOM 640 C CA . PHE A 1 88 ? -5.627 -14.001 11.771 1.00 93.12 88 PHE A CA 1
ATOM 641 C C . PHE A 1 88 ? -6.811 -14.856 11.318 1.00 93.12 88 PHE A C 1
ATOM 643 O O . PHE A 1 88 ? -6.615 -15.951 10.796 1.00 93.12 88 PHE A O 1
ATOM 650 N N . GLN A 1 89 ? -8.022 -14.349 11.527 1.00 92.12 89 GLN A N 1
ATOM 651 C CA . GLN A 1 89 ? -9.284 -15.008 11.187 1.00 92.12 89 GLN A CA 1
ATOM 652 C C . GLN A 1 89 ? -10.075 -14.122 10.221 1.00 92.12 89 GLN A C 1
ATOM 654 O O . GLN A 1 89 ? -9.994 -12.889 10.312 1.00 92.12 89 GLN A O 1
ATOM 659 N N . SER A 1 90 ? -10.830 -14.725 9.299 1.00 87.38 90 SER A N 1
ATOM 660 C CA . SER A 1 90 ? -11.803 -13.971 8.505 1.00 87.38 90 SER A CA 1
ATOM 661 C C . SER A 1 90 ? -13.077 -13.731 9.321 1.00 87.38 90 SER A C 1
ATOM 663 O O . SER A 1 90 ? -13.355 -14.434 10.292 1.00 87.38 90 SER A O 1
ATOM 665 N N . GLU A 1 91 ? -13.891 -12.749 8.929 1.00 72.56 91 GLU A N 1
ATOM 666 C CA . GLU A 1 91 ? -15.197 -12.522 9.566 1.00 72.56 91 GLU A CA 1
ATOM 667 C C . GLU A 1 91 ? -16.072 -13.788 9.554 1.00 72.56 91 GLU A C 1
ATOM 669 O O . GLU A 1 91 ? -16.732 -14.093 10.543 1.00 72.56 91 GLU A O 1
ATOM 674 N N . LYS A 1 92 ? -16.004 -14.577 8.475 1.00 67.25 92 LYS A N 1
ATOM 675 C CA . LYS A 1 92 ? -16.774 -15.820 8.313 1.00 67.25 92 LYS A CA 1
ATOM 676 C C . LYS A 1 92 ? -16.334 -16.940 9.259 1.00 67.25 92 LYS A C 1
ATOM 678 O O . LYS A 1 92 ? -17.118 -17.851 9.499 1.00 67.25 92 LYS A O 1
ATOM 683 N N . ASP A 1 93 ? -15.114 -16.865 9.787 1.00 65.12 93 ASP A N 1
ATOM 684 C CA . ASP A 1 93 ? -14.570 -17.849 10.730 1.00 65.12 93 ASP A CA 1
ATOM 685 C C . ASP A 1 93 ? -14.929 -17.516 12.185 1.00 65.12 93 ASP A C 1
ATOM 687 O O . ASP A 1 93 ? -14.668 -18.316 13.083 1.00 65.12 93 ASP A O 1
ATOM 691 N N . THR A 1 94 ? -15.523 -16.340 12.434 1.00 57.97 94 THR A N 1
ATOM 692 C CA . THR A 1 94 ? -15.960 -15.956 13.778 1.00 57.97 94 THR A CA 1
ATOM 693 C C . THR A 1 94 ? -17.258 -16.712 14.090 1.00 57.97 94 THR A C 1
ATOM 695 O O . THR A 1 94 ? -18.253 -16.488 13.395 1.00 57.97 94 THR A O 1
ATOM 698 N N . PRO A 1 95 ? -17.292 -17.609 15.098 1.00 59.28 95 PRO A N 1
ATOM 699 C CA . PRO A 1 95 ? -18.541 -18.248 15.496 1.00 59.28 95 PRO A CA 1
ATOM 700 C C . PRO A 1 95 ? -19.569 -17.168 15.877 1.00 59.28 95 PRO A C 1
ATOM 702 O O . PRO A 1 95 ? -19.175 -16.131 16.425 1.00 59.28 95 PRO A O 1
ATOM 705 N N . PRO A 1 96 ? -20.865 -17.358 15.557 1.00 57.88 96 PRO A N 1
ATOM 706 C CA . PRO A 1 96 ? -21.899 -16.405 15.937 1.00 57.88 96 PRO A CA 1
ATOM 707 C C . PRO A 1 96 ? -21.833 -16.159 17.446 1.00 57.88 96 PRO A C 1
ATOM 709 O O . PRO A 1 96 ? -21.565 -17.077 18.215 1.00 57.88 96 PRO A O 1
ATOM 712 N N . ASN A 1 97 ? -22.023 -14.903 17.846 1.00 59.25 97 ASN A N 1
ATOM 713 C CA . ASN A 1 97 ? -22.092 -14.524 19.253 1.00 59.25 97 ASN A CA 1
ATOM 714 C C . ASN A 1 97 ? -23.234 -15.329 19.905 1.00 59.25 97 ASN A C 1
ATOM 716 O O . ASN A 1 97 ? -24.389 -15.125 19.522 1.00 59.25 97 ASN A O 1
ATOM 720 N N . ASP A 1 98 ? -22.905 -16.236 20.828 1.00 53.16 98 ASP A N 1
ATOM 721 C CA . ASP A 1 98 ? -23.870 -16.837 21.761 1.00 53.16 98 ASP A CA 1
ATOM 722 C C . ASP A 1 98 ? -24.396 -15.778 22.749 1.00 53.16 98 ASP A C 1
ATOM 724 O O . ASP A 1 98 ? -23.591 -14.926 23.205 1.00 53.16 98 ASP A O 1
#

Mean predicted aligned error: 6.98 Å

Secondary structure (DSSP, 8-state):
----------HHHHHHHHHHHTT--SPPPHHHHHHHHHHHHHGGGHHHHHTTSHHHHHHHHTT-HHHHHHHT-TT------EEETTEEE-GGGSPP--

Nearest PDB structures (foldseek):
  2yzo-assembly1_A  TM=8.123E-01  e=1.379E-02  Thermotoga maritima MSB8

pLDDT: mean 87.21, std 16.45, range [39.31, 98.06]